Protein AF-U3TWH2-F1 (afdb_monomer_lite)

Foldseek 3Di:
DPVVVVPDLDDDDDDDPDPDPVCVVVVVVDLAAEDEAELDPVSVVCVVPDDDDPRYAYEYEQQDPVDPSSVVSVVVCVVPPPRYDPAHHHNVCRPVVVSVVVVVVSCCVPPSVPPD

pLDDT: mean 79.54, std 11.53, range [31.83, 92.69]

Structure (mmCIF, N/CA/C/O backbone):
data_AF-U3TWH2-F1
#
_entry.id   AF-U3TWH2-F1
#
loop_
_atom_site.group_PDB
_atom_site.id
_atom_site.type_symbol
_atom_site.label_atom_id
_atom_site.label_alt_id
_atom_site.label_comp_id
_atom_site.label_asym_id
_atom_site.label_entity_id
_atom_site.label_seq_id
_atom_site.pdbx_PDB_ins_code
_atom_site.Cartn_x
_atom_site.Cartn_y
_atom_site.Cartn_z
_atom_site.occupancy
_atom_site.B_iso_or_equiv
_atom_site.auth_seq_id
_atom_site.auth_comp_id
_atom_site.auth_asym_id
_atom_site.auth_atom_id
_atom_site.pdbx_PDB_model_num
ATOM 1 N N . MET A 1 1 ? 15.441 -0.359 -19.922 1.00 64.31 1 MET A N 1
ATOM 2 C CA . MET A 1 1 ? 14.786 -1.323 -20.840 1.00 64.31 1 MET A CA 1
ATOM 3 C C . MET A 1 1 ? 14.256 -0.593 -22.080 1.00 64.31 1 MET A C 1
ATOM 5 O O . MET A 1 1 ? 13.096 -0.203 -22.088 1.00 64.31 1 MET A O 1
ATOM 9 N N . PRO A 1 2 ? 15.087 -0.353 -23.110 1.00 67.88 2 PRO A N 1
ATOM 10 C CA . PRO A 1 2 ? 14.725 0.526 -24.232 1.00 67.88 2 PRO A CA 1
ATOM 11 C C . PRO A 1 2 ? 13.632 -0.053 -25.143 1.00 67.88 2 PRO A C 1
ATOM 13 O O . PRO A 1 2 ? 12.675 0.639 -25.465 1.00 67.88 2 PRO A O 1
ATOM 16 N N . ALA A 1 3 ? 13.728 -1.340 -25.491 1.00 75.62 3 ALA A N 1
ATOM 17 C CA . ALA A 1 3 ? 12.806 -1.984 -26.431 1.00 75.62 3 ALA A CA 1
ATOM 18 C C . ALA A 1 3 ? 11.352 -2.038 -25.924 1.00 75.62 3 ALA A C 1
ATOM 20 O O . ALA A 1 3 ? 10.420 -1.815 -26.689 1.00 75.62 3 ALA A O 1
ATOM 21 N N . LEU A 1 4 ? 11.146 -2.283 -24.624 1.00 76.44 4 LEU A N 1
ATOM 22 C CA . LEU A 1 4 ? 9.801 -2.282 -24.039 1.00 76.44 4 LEU A CA 1
ATOM 23 C C . LEU A 1 4 ? 9.231 -0.863 -23.918 1.00 76.44 4 LEU A C 1
ATOM 25 O O . LEU A 1 4 ? 8.057 -0.667 -24.217 1.00 76.44 4 LEU A O 1
ATOM 29 N N . LYS A 1 5 ? 10.067 0.125 -23.562 1.00 73.94 5 LYS A N 1
ATOM 30 C CA . LYS A 1 5 ? 9.666 1.542 -23.486 1.00 73.94 5 LYS A CA 1
ATOM 31 C C . LYS A 1 5 ? 9.251 2.117 -24.851 1.00 73.94 5 LYS A C 1
ATOM 33 O O . LYS A 1 5 ? 8.447 3.035 -24.895 1.00 73.94 5 LYS A O 1
ATOM 38 N N . GLN A 1 6 ? 9.756 1.568 -25.960 1.00 78.50 6 GLN A N 1
ATOM 39 C CA . GLN A 1 6 ? 9.335 1.954 -27.316 1.00 78.50 6 GLN A CA 1
ATOM 40 C C . GLN A 1 6 ? 7.987 1.351 -27.743 1.00 78.50 6 GLN A C 1
ATOM 42 O O . GLN A 1 6 ? 7.358 1.855 -28.670 1.00 78.50 6 GLN A O 1
ATOM 47 N N . ARG A 1 7 ? 7.556 0.252 -27.112 1.00 81.44 7 ARG A N 1
ATOM 48 C CA . ARG A 1 7 ? 6.391 -0.543 -27.540 1.00 81.44 7 ARG A CA 1
ATOM 49 C C . ARG A 1 7 ? 5.171 -0.334 -26.646 1.00 81.44 7 ARG A C 1
ATOM 51 O O . ARG A 1 7 ? 4.046 -0.423 -27.127 1.00 81.44 7 ARG A O 1
ATOM 58 N N . TYR A 1 8 ? 5.395 -0.071 -25.364 1.00 79.25 8 TYR A N 1
ATOM 59 C CA . TYR A 1 8 ? 4.354 0.073 -24.357 1.00 79.25 8 TYR A CA 1
ATOM 60 C C . TYR A 1 8 ? 4.524 1.406 -23.643 1.00 79.25 8 TYR A C 1
ATOM 62 O O . TYR A 1 8 ? 5.603 1.703 -23.135 1.00 79.25 8 TYR A O 1
ATOM 70 N N . GLN A 1 9 ? 3.446 2.188 -23.565 1.00 78.44 9 GLN A N 1
ATOM 71 C CA . GLN A 1 9 ? 3.442 3.408 -22.753 1.00 78.44 9 GLN A CA 1
ATOM 72 C C . GLN A 1 9 ? 3.509 3.080 -21.252 1.00 78.44 9 GLN A C 1
ATOM 74 O O . GLN A 1 9 ? 4.024 3.869 -20.467 1.00 78.44 9 GLN A O 1
ATOM 79 N N . TRP A 1 10 ? 2.977 1.919 -20.859 1.00 80.44 10 TRP A N 1
ATOM 80 C CA . TRP A 1 10 ? 2.790 1.510 -19.474 1.00 80.44 10 TRP A CA 1
ATOM 81 C C . TRP A 1 10 ? 3.246 0.071 -19.283 1.00 80.44 10 TRP A C 1
ATOM 83 O O . TRP A 1 10 ? 2.826 -0.820 -20.020 1.00 80.44 10 TRP A O 1
ATOM 93 N N . ILE A 1 11 ? 4.099 -0.158 -18.286 1.00 81.94 11 ILE A N 1
ATOM 94 C CA . ILE A 1 11 ? 4.552 -1.497 -17.914 1.00 81.94 11 ILE A CA 1
ATOM 95 C C . ILE A 1 11 ? 4.429 -1.619 -16.404 1.00 81.94 11 ILE A C 1
ATOM 97 O O . ILE A 1 11 ? 5.082 -0.892 -15.658 1.00 81.94 11 ILE A O 1
ATOM 101 N N . ILE A 1 12 ? 3.583 -2.543 -15.963 1.00 82.75 12 ILE A N 1
ATOM 102 C CA . ILE A 1 12 ? 3.351 -2.811 -14.548 1.00 82.75 12 ILE A CA 1
ATOM 103 C C . ILE A 1 12 ? 4.011 -4.143 -14.219 1.00 82.75 12 ILE A C 1
ATOM 105 O O . ILE A 1 12 ? 3.729 -5.160 -14.849 1.00 82.75 12 ILE A O 1
ATOM 109 N N . PHE A 1 13 ? 4.891 -4.134 -13.222 1.00 81.81 13 PHE A N 1
ATOM 110 C CA . PHE A 1 13 ? 5.535 -5.338 -12.715 1.00 81.81 13 PHE A CA 1
ATOM 111 C C . PHE A 1 13 ? 4.996 -5.654 -11.327 1.00 81.81 13 PHE A C 1
ATOM 113 O O . PHE A 1 13 ? 5.134 -4.849 -10.407 1.00 81.81 13 PHE A O 1
ATOM 120 N N . HIS A 1 14 ? 4.415 -6.841 -11.168 1.00 80.44 14 HIS A N 1
ATOM 121 C CA . HIS A 1 14 ? 4.048 -7.346 -9.854 1.00 80.44 14 HIS A CA 1
ATOM 122 C C . HIS A 1 14 ? 5.264 -8.030 -9.226 1.00 80.44 14 HIS A C 1
ATOM 124 O O . HIS A 1 14 ? 5.736 -9.061 -9.706 1.00 80.44 14 HIS A O 1
ATOM 130 N N . LEU A 1 15 ? 5.801 -7.427 -8.169 1.00 79.62 15 LEU A N 1
ATOM 131 C CA . LEU A 1 15 ? 7.005 -7.898 -7.493 1.00 79.62 15 LEU A CA 1
ATOM 132 C C . LEU A 1 15 ? 6.610 -8.673 -6.223 1.00 79.62 15 LEU 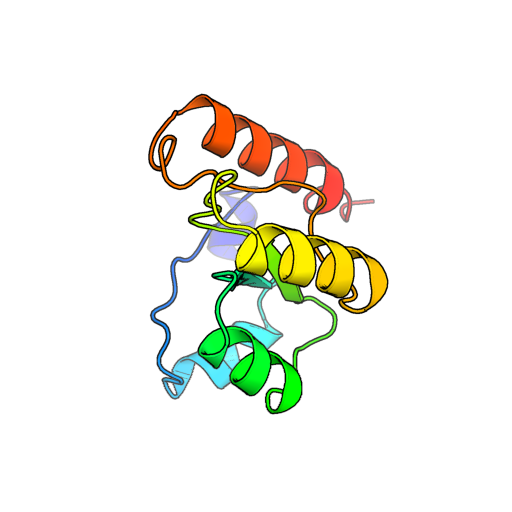A C 1
ATOM 134 O O . LEU A 1 15 ? 5.680 -8.253 -5.534 1.00 79.62 15 LEU A O 1
ATOM 138 N N . PRO A 1 16 ? 7.311 -9.768 -5.867 1.00 75.75 16 PRO A N 1
ATOM 139 C CA . PRO A 1 16 ? 7.096 -10.438 -4.579 1.00 75.75 16 PRO A CA 1
ATOM 140 C C . PRO A 1 16 ? 7.429 -9.484 -3.424 1.00 75.75 16 PRO A C 1
ATOM 142 O O . PRO A 1 16 ? 8.086 -8.477 -3.652 1.00 75.75 16 PRO A O 1
ATOM 145 N N . VAL A 1 17 ? 7.035 -9.768 -2.180 1.00 66.50 17 VAL A N 1
ATOM 146 C CA . VAL A 1 17 ? 7.402 -8.920 -1.021 1.00 66.50 17 VAL A CA 1
ATOM 147 C C . VAL A 1 17 ? 8.903 -8.997 -0.714 1.00 66.50 17 VAL A C 1
ATOM 149 O O . VAL A 1 17 ? 9.524 -7.976 -0.415 1.00 66.50 17 VAL A O 1
ATOM 152 N N . ASP A 1 18 ? 9.520 -10.162 -0.900 1.00 71.00 18 ASP A N 1
ATOM 153 C CA . ASP A 1 18 ? 10.891 -10.425 -0.457 1.00 71.00 18 ASP A CA 1
ATOM 154 C C . ASP A 1 18 ? 11.945 -9.623 -1.213 1.00 71.00 18 ASP A C 1
ATOM 156 O O . ASP A 1 18 ? 11.836 -9.372 -2.416 1.00 71.00 18 ASP A O 1
ATOM 160 N N . LEU A 1 19 ? 12.990 -9.213 -0.497 1.00 65.38 19 LEU A N 1
ATOM 161 C CA . LEU A 1 19 ? 14.058 -8.354 -1.002 1.00 65.38 19 LEU A CA 1
ATOM 162 C C . LEU A 1 19 ? 15.086 -9.186 -1.782 1.00 65.38 19 LEU A C 1
ATOM 164 O O . LEU A 1 19 ? 16.203 -9.433 -1.341 1.00 65.38 19 LEU A O 1
ATOM 168 N N . LEU A 1 20 ? 14.663 -9.667 -2.951 1.00 76.12 20 LEU A N 1
ATOM 169 C CA . LEU A 1 20 ? 15.510 -10.441 -3.851 1.00 76.12 20 LEU A CA 1
ATOM 170 C C . LEU A 1 20 ? 16.644 -9.568 -4.424 1.00 76.12 20 LEU A C 1
ATOM 172 O O . LEU A 1 20 ? 16.416 -8.383 -4.683 1.00 76.12 20 LEU A O 1
ATOM 176 N N . PRO A 1 21 ? 17.841 -10.126 -4.693 1.00 75.50 21 PRO A N 1
ATOM 177 C CA . PRO A 1 21 ? 19.010 -9.351 -5.127 1.00 75.50 21 PRO A CA 1
ATOM 178 C C . PRO A 1 21 ? 18.753 -8.464 -6.353 1.00 75.50 21 PRO A C 1
ATOM 180 O O . PRO A 1 21 ? 19.174 -7.312 -6.401 1.00 75.50 21 PRO A O 1
ATOM 183 N N . TRP A 1 22 ? 17.978 -8.961 -7.318 1.00 77.31 22 TRP A N 1
ATOM 184 C CA . TRP A 1 22 ? 17.647 -8.225 -8.540 1.00 77.31 22 TRP A CA 1
ATOM 185 C C . TRP A 1 22 ? 16.755 -6.996 -8.297 1.00 77.31 22 TRP A C 1
ATOM 187 O O . TRP A 1 22 ? 16.761 -6.069 -9.107 1.00 77.31 22 TRP A O 1
ATOM 197 N N . LYS A 1 23 ? 16.023 -6.927 -7.175 1.00 74.50 23 LYS A N 1
ATOM 198 C CA . LYS A 1 23 ? 15.218 -5.746 -6.830 1.00 74.50 23 LYS A CA 1
ATOM 199 C C . LYS A 1 23 ? 16.073 -4.522 -6.545 1.00 74.50 23 LYS A C 1
ATOM 201 O O . LYS A 1 23 ? 15.629 -3.414 -6.825 1.00 74.50 23 LYS A O 1
ATOM 206 N N . GLN A 1 24 ? 17.282 -4.704 -6.016 1.00 74.12 24 GLN A N 1
ATOM 207 C CA . GLN A 1 24 ? 18.178 -3.586 -5.710 1.00 74.12 24 GLN A CA 1
ATOM 208 C C . GLN A 1 24 ? 18.593 -2.836 -6.978 1.00 74.12 24 GLN A C 1
ATOM 210 O O . GLN A 1 24 ? 18.754 -1.623 -6.951 1.00 74.12 24 GLN A O 1
ATOM 215 N N . THR A 1 25 ? 18.703 -3.545 -8.103 1.00 77.38 25 THR A N 1
ATOM 216 C CA . THR A 1 25 ? 18.987 -2.951 -9.416 1.00 77.38 25 THR A CA 1
ATOM 217 C C . THR A 1 25 ? 17.716 -2.473 -10.120 1.00 77.38 25 THR A C 1
ATOM 219 O O . THR A 1 25 ? 17.750 -1.503 -10.871 1.00 77.38 25 THR A O 1
ATOM 222 N N . PHE A 1 26 ? 16.583 -3.135 -9.874 1.00 78.06 26 PHE A N 1
ATOM 223 C CA . PHE A 1 26 ? 15.320 -2.841 -10.548 1.00 78.06 26 PHE A CA 1
ATOM 224 C C . PHE A 1 26 ? 14.574 -1.634 -9.961 1.00 78.06 26 PHE A C 1
ATOM 226 O O . PHE A 1 26 ? 14.070 -0.807 -10.715 1.00 78.06 26 PHE A O 1
ATOM 233 N N . ILE A 1 27 ? 14.527 -1.499 -8.630 1.00 79.12 27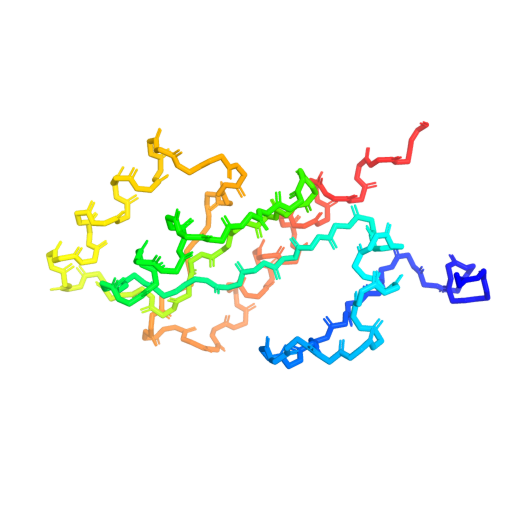 ILE A N 1
ATOM 234 C CA . ILE A 1 27 ? 13.806 -0.413 -7.945 1.00 79.12 27 ILE A CA 1
ATOM 235 C C . ILE A 1 27 ? 14.315 0.974 -8.373 1.00 79.12 27 ILE A C 1
ATOM 237 O O . ILE A 1 27 ? 13.473 1.811 -8.692 1.00 79.12 27 ILE A O 1
ATOM 241 N N . PRO A 1 28 ? 15.636 1.240 -8.455 1.00 79.69 28 PRO A N 1
ATOM 242 C CA . PRO A 1 28 ? 16.139 2.532 -8.923 1.00 79.69 28 PRO A CA 1
ATOM 243 C C . PRO A 1 28 ? 15.830 2.818 -10.397 1.00 79.69 28 PRO A C 1
ATOM 245 O O . PRO A 1 28 ? 15.754 3.976 -10.787 1.00 79.69 28 PRO A O 1
ATOM 248 N N . ALA A 1 29 ? 15.660 1.778 -11.219 1.00 78.94 29 ALA A N 1
ATOM 249 C CA . ALA A 1 29 ? 15.364 1.916 -12.644 1.00 78.94 29 ALA A CA 1
ATOM 250 C C . ALA A 1 29 ? 13.866 2.114 -12.942 1.00 78.94 29 ALA A C 1
ATOM 252 O O . ALA A 1 29 ? 13.510 2.408 -14.087 1.00 78.94 29 ALA A O 1
ATOM 253 N N . ALA A 1 30 ? 12.993 1.914 -11.949 1.00 81.19 30 ALA A N 1
ATOM 254 C CA . ALA A 1 30 ? 11.555 2.091 -12.083 1.00 81.19 30 ALA A CA 1
ATOM 255 C C . ALA A 1 30 ? 11.171 3.570 -11.951 1.00 81.19 30 ALA A C 1
ATOM 257 O O . ALA A 1 30 ? 11.599 4.247 -11.021 1.00 81.19 30 ALA A O 1
ATOM 258 N N . ASP A 1 31 ? 10.311 4.050 -12.850 1.00 84.31 31 ASP A N 1
ATOM 259 C CA . ASP A 1 31 ? 9.870 5.448 -12.856 1.00 84.31 31 ASP A CA 1
ATOM 260 C C . ASP A 1 31 ? 8.991 5.772 -11.622 1.00 84.31 31 ASP A C 1
ATOM 262 O O . ASP A 1 31 ? 9.042 6.876 -11.075 1.00 84.31 31 ASP A O 1
ATOM 266 N N . ARG A 1 32 ? 8.214 4.793 -11.135 1.00 85.88 32 ARG A N 1
ATOM 267 C CA . ARG A 1 32 ? 7.447 4.839 -9.876 1.00 85.88 32 ARG A CA 1
ATOM 268 C C . ARG A 1 32 ? 7.395 3.458 -9.229 1.00 85.88 32 ARG A C 1
ATOM 270 O O . ARG A 1 32 ? 7.434 2.444 -9.923 1.00 85.88 32 ARG A O 1
ATOM 277 N N . LEU A 1 33 ? 7.257 3.426 -7.904 1.00 87.50 33 LEU A N 1
ATOM 278 C CA . LEU A 1 33 ? 7.025 2.203 -7.136 1.00 87.50 33 LEU A CA 1
ATOM 279 C C . LEU A 1 33 ? 5.677 2.312 -6.424 1.00 87.50 33 LEU A C 1
ATOM 281 O O . LEU A 1 33 ? 5.482 3.240 -5.652 1.00 87.50 33 LEU A O 1
ATOM 285 N N . LEU A 1 34 ? 4.760 1.376 -6.658 1.00 88.06 34 LEU A N 1
ATOM 286 C CA . LEU A 1 34 ? 3.489 1.316 -5.937 1.00 88.06 34 LEU A CA 1
ATOM 287 C C . LEU A 1 34 ? 3.572 0.248 -4.846 1.00 88.06 34 LEU A C 1
ATOM 289 O O . LEU A 1 34 ? 3.815 -0.920 -5.147 1.00 88.06 34 LEU A O 1
ATOM 293 N N . GLN A 1 35 ? 3.359 0.640 -3.593 1.00 88.44 35 GLN A N 1
ATOM 294 C CA . GLN A 1 35 ? 3.347 -0.271 -2.456 1.00 88.44 35 GLN A CA 1
ATOM 295 C C . GLN A 1 35 ? 1.946 -0.361 -1.851 1.00 88.44 35 GLN A C 1
ATOM 297 O O . GLN A 1 35 ? 1.370 0.638 -1.420 1.00 88.44 35 GLN A O 1
ATOM 302 N N . LEU A 1 36 ? 1.422 -1.584 -1.794 1.00 87.50 36 LEU A N 1
ATOM 303 C CA . LEU A 1 36 ? 0.143 -1.886 -1.160 1.00 87.50 36 LEU A CA 1
ATOM 304 C C . LEU A 1 36 ? 0.324 -1.984 0.357 1.00 87.50 36 LEU A C 1
ATOM 306 O O . LEU A 1 36 ? 1.205 -2.700 0.838 1.00 87.50 36 LEU A O 1
ATOM 310 N N . LEU A 1 37 ? -0.517 -1.277 1.104 1.00 89.25 37 LEU A N 1
ATOM 311 C CA . LEU A 1 37 ? -0.517 -1.254 2.561 1.00 89.25 37 LEU A CA 1
ATOM 312 C C . LEU A 1 37 ? -1.820 -1.829 3.102 1.00 89.25 37 LEU A C 1
ATOM 314 O O . LEU A 1 37 ? -2.894 -1.503 2.613 1.00 89.25 37 LEU A O 1
ATOM 318 N N . THR A 1 38 ? -1.731 -2.625 4.160 1.00 89.62 38 THR A N 1
ATOM 319 C CA . THR A 1 38 ? -2.882 -3.034 4.968 1.00 89.62 38 THR A CA 1
ATOM 320 C C . THR A 1 38 ? -2.911 -2.203 6.244 1.00 89.62 38 THR A C 1
ATOM 322 O O . THR A 1 38 ? -1.869 -1.957 6.852 1.00 89.62 38 THR A O 1
ATOM 325 N N . LEU A 1 39 ? -4.093 -1.748 6.663 1.00 88.19 39 LEU A N 1
ATOM 326 C CA . LEU A 1 39 ? -4.252 -0.951 7.885 1.00 88.19 39 LEU A CA 1
ATOM 327 C C . LEU A 1 39 ? -4.213 -1.857 9.120 1.00 88.19 39 LEU A C 1
ATOM 329 O O . LEU A 1 39 ? -5.229 -2.172 9.731 1.00 88.19 39 LEU A O 1
ATOM 333 N N . ASP A 1 40 ? -3.018 -2.313 9.468 1.00 87.62 40 ASP A N 1
ATOM 334 C CA . ASP A 1 40 ? -2.766 -3.121 10.653 1.00 87.62 40 ASP A CA 1
ATOM 335 C C . ASP A 1 40 ? -1.503 -2.658 11.396 1.00 87.62 40 ASP A C 1
ATOM 337 O O . ASP A 1 40 ? -0.656 -1.923 10.873 1.00 87.62 40 ASP A O 1
ATOM 341 N N . ALA A 1 41 ? -1.370 -3.101 12.648 1.00 86.06 41 ALA A N 1
ATOM 342 C CA . ALA A 1 41 ? -0.248 -2.728 13.504 1.00 86.06 41 ALA A CA 1
ATOM 343 C C . ALA A 1 41 ? 1.111 -3.214 12.962 1.00 86.06 41 ALA A C 1
ATOM 345 O O . ALA A 1 41 ? 2.125 -2.536 13.137 1.00 86.06 41 ALA A O 1
ATOM 346 N N . ASN A 1 42 ? 1.158 -4.354 12.265 1.00 86.94 42 ASN A N 1
ATOM 347 C CA . ASN A 1 42 ? 2.403 -4.875 11.699 1.00 86.94 42 ASN A CA 1
ATOM 348 C C . ASN A 1 42 ? 2.887 -3.995 10.543 1.00 86.94 42 ASN A C 1
ATOM 350 O O . ASN A 1 42 ? 4.083 -3.728 10.415 1.00 86.94 42 ASN A O 1
ATOM 354 N N . CYS A 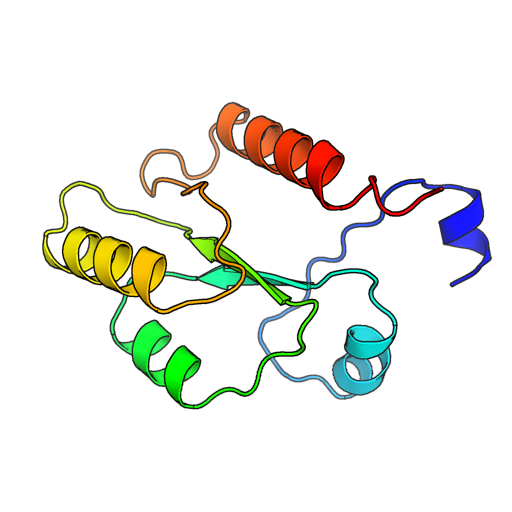1 43 ? 1.965 -3.519 9.711 1.00 87.81 43 CYS A N 1
ATOM 355 C CA . CYS A 1 43 ? 2.252 -2.582 8.643 1.00 87.81 43 CYS A CA 1
ATOM 356 C C . CYS A 1 43 ? 2.727 -1.243 9.204 1.00 87.81 43 CYS A C 1
ATOM 358 O O . CYS A 1 43 ? 3.727 -0.725 8.716 1.00 87.81 43 CYS A O 1
ATOM 360 N N . GLN A 1 44 ? 2.113 -0.745 10.283 1.00 88.56 44 GLN A N 1
ATOM 361 C CA . GLN A 1 44 ? 2.585 0.456 10.982 1.00 88.56 44 GLN A CA 1
ATOM 362 C C . GLN A 1 44 ? 4.037 0.312 11.462 1.00 88.56 44 GLN A C 1
ATOM 364 O O . GLN A 1 44 ? 4.866 1.195 11.236 1.00 88.56 44 GLN A O 1
ATOM 369 N N . LEU A 1 45 ? 4.375 -0.823 12.081 1.00 87.94 45 LEU A N 1
ATOM 370 C CA . LEU A 1 45 ? 5.743 -1.101 12.525 1.00 87.94 45 LEU A CA 1
ATOM 371 C C . LEU A 1 45 ? 6.727 -1.175 11.350 1.00 87.94 45 LEU A C 1
ATOM 373 O O . LEU A 1 45 ? 7.843 -0.664 11.455 1.00 87.94 45 LEU A O 1
ATOM 377 N N . ARG A 1 46 ? 6.326 -1.784 10.226 1.00 87.31 46 ARG A N 1
ATOM 378 C CA . ARG A 1 46 ? 7.151 -1.838 9.009 1.00 87.31 46 ARG A CA 1
ATOM 379 C C . ARG A 1 46 ? 7.339 -0.457 8.386 1.00 87.31 46 ARG A C 1
ATOM 381 O O . ARG A 1 46 ? 8.465 -0.128 8.036 1.00 87.31 46 ARG A O 1
ATOM 388 N N . LEU A 1 47 ? 6.284 0.351 8.292 1.00 88.00 47 LEU A N 1
ATOM 389 C CA . LEU A 1 47 ? 6.335 1.716 7.757 1.00 88.00 47 LEU A CA 1
ATOM 390 C C . LEU A 1 47 ? 7.296 2.601 8.551 1.00 88.00 47 LEU A C 1
ATOM 392 O O . LEU A 1 47 ? 8.050 3.361 7.958 1.00 88.00 47 LEU A O 1
ATOM 396 N N . HIS A 1 48 ? 7.317 2.465 9.878 1.00 85.62 48 HIS A N 1
ATOM 397 C CA . HIS A 1 48 ? 8.217 3.244 10.726 1.00 85.62 48 HIS A CA 1
ATOM 398 C C . HIS A 1 48 ? 9.687 2.793 10.631 1.00 85.62 48 HIS A C 1
ATOM 400 O O . HIS A 1 48 ? 10.598 3.572 10.901 1.00 85.62 48 HIS A O 1
ATOM 406 N N . ARG A 1 49 ? 9.946 1.520 10.307 1.00 83.31 49 ARG A N 1
ATOM 407 C CA . ARG A 1 49 ? 11.312 0.966 10.239 1.00 83.31 49 ARG A CA 1
ATOM 408 C C . ARG A 1 49 ? 11.920 1.011 8.842 1.00 83.31 49 ARG A C 1
ATOM 410 O O . ARG A 1 49 ? 13.139 0.948 8.715 1.00 83.31 49 ARG A O 1
ATOM 417 N N . ALA A 1 50 ? 11.094 1.046 7.805 1.00 81.19 50 ALA A N 1
ATOM 418 C CA . ALA A 1 50 ? 11.549 0.983 6.429 1.00 81.19 50 ALA A CA 1
ATOM 419 C C . ALA A 1 50 ? 11.916 2.370 5.891 1.00 81.19 50 ALA A C 1
ATOM 421 O O . ALA A 1 50 ? 11.249 3.368 6.154 1.00 81.19 50 ALA A O 1
ATOM 422 N N . HIS A 1 51 ? 12.966 2.408 5.073 1.00 79.50 51 HIS A N 1
ATOM 423 C CA . HIS A 1 51 ? 13.300 3.573 4.266 1.00 79.50 51 HIS A CA 1
ATOM 424 C C . HIS A 1 51 ? 12.713 3.392 2.869 1.00 79.50 51 HIS A C 1
ATOM 426 O O . HIS A 1 51 ? 13.006 2.408 2.188 1.00 79.50 51 HIS A O 1
ATOM 432 N N . PHE A 1 52 ? 11.888 4.345 2.447 1.00 83.12 52 PHE A N 1
ATOM 433 C CA . PHE A 1 52 ? 11.249 4.329 1.136 1.00 83.12 52 PHE A CA 1
ATOM 434 C C . PHE A 1 52 ? 11.938 5.306 0.190 1.00 83.12 52 PHE A C 1
ATOM 436 O O . PHE A 1 52 ? 12.353 6.394 0.589 1.00 83.12 52 PHE A O 1
ATOM 443 N N . SER A 1 53 ? 12.039 4.919 -1.082 1.00 81.31 53 SER A N 1
ATOM 444 C CA . SER A 1 53 ? 12.507 5.828 -2.129 1.00 81.31 53 SER A CA 1
ATOM 445 C C . SER A 1 53 ? 11.476 6.950 -2.345 1.00 81.31 53 SER A C 1
ATOM 447 O O . SER A 1 53 ? 10.277 6.670 -2.253 1.00 81.31 53 SER A O 1
ATOM 449 N N . PRO A 1 54 ? 11.882 8.186 -2.693 1.00 81.00 54 PRO A N 1
ATOM 450 C CA . PRO A 1 54 ? 10.959 9.294 -2.964 1.00 81.00 54 PRO A CA 1
ATOM 451 C C . PRO A 1 54 ? 9.904 9.007 -4.044 1.00 81.00 54 PRO A C 1
ATOM 453 O O . PRO A 1 54 ? 8.830 9.600 -4.022 1.00 81.00 54 PRO A O 1
ATOM 456 N N . GLN A 1 55 ? 10.185 8.082 -4.966 1.00 85.56 55 GLN A N 1
ATOM 457 C CA . GLN A 1 55 ? 9.266 7.658 -6.033 1.00 85.56 55 GLN A CA 1
ATOM 458 C C . GLN A 1 55 ? 8.254 6.581 -5.602 1.00 85.56 55 GLN A C 1
ATOM 460 O O . GLN A 1 55 ? 7.543 6.030 -6.447 1.00 85.56 55 GLN A O 1
ATOM 465 N N . THR A 1 56 ? 8.222 6.247 -4.307 1.00 88.69 56 THR A N 1
ATOM 466 C CA . THR A 1 56 ? 7.275 5.287 -3.733 1.00 88.69 56 THR A CA 1
ATOM 467 C C . THR A 1 56 ? 5.940 5.971 -3.478 1.00 88.69 56 THR A C 1
ATOM 469 O O . THR A 1 56 ? 5.880 7.003 -2.807 1.00 88.69 56 THR A O 1
ATOM 472 N N . LEU A 1 57 ? 4.886 5.374 -4.015 1.00 90.44 57 LEU A N 1
ATOM 473 C CA . LEU A 1 57 ? 3.490 5.708 -3.802 1.00 90.44 57 LEU A CA 1
ATOM 474 C C . LEU A 1 57 ? 2.865 4.620 -2.934 1.00 90.44 57 LEU A C 1
ATOM 476 O O . LEU A 1 57 ? 3.146 3.433 -3.121 1.00 90.44 57 LEU A O 1
ATOM 480 N N . PHE A 1 58 ? 1.998 5.017 -2.014 1.00 91.25 58 PHE A N 1
ATOM 481 C CA . PHE A 1 58 ? 1.321 4.091 -1.117 1.00 91.25 58 PHE A CA 1
ATOM 482 C C . PHE A 1 58 ? -0.154 3.997 -1.468 1.00 91.25 58 PHE A C 1
ATOM 484 O O . PHE A 1 58 ? -0.806 5.018 -1.664 1.00 91.25 58 PHE A O 1
ATOM 491 N N . LEU A 1 59 ? -0.683 2.779 -1.513 1.00 90.50 59 LEU A N 1
ATOM 492 C CA . LEU A 1 59 ? -2.103 2.525 -1.729 1.00 90.50 59 LEU A CA 1
ATOM 493 C C . LEU A 1 59 ? -2.624 1.628 -0.617 1.00 90.50 59 LEU A C 1
ATOM 495 O O . LEU A 1 59 ? -2.039 0.579 -0.343 1.00 90.50 59 LEU A O 1
ATOM 499 N N . ILE A 1 60 ? -3.716 2.033 0.022 1.00 91.00 60 ILE A N 1
ATOM 500 C CA . ILE A 1 60 ? -4.349 1.216 1.053 1.00 91.00 60 ILE A CA 1
ATOM 501 C C . ILE A 1 60 ? -5.179 0.130 0.378 1.00 91.00 60 ILE A C 1
ATOM 503 O O . ILE A 1 60 ? -5.975 0.401 -0.517 1.00 91.00 60 ILE A O 1
ATOM 507 N N . ASN A 1 61 ? -4.982 -1.097 0.840 1.00 88.50 61 ASN A N 1
ATOM 508 C CA . ASN A 1 61 ? -5.663 -2.289 0.382 1.00 88.50 61 ASN A CA 1
ATOM 509 C C . ASN A 1 61 ? -6.334 -3.015 1.554 1.00 88.50 61 ASN A C 1
ATOM 511 O O . ASN A 1 61 ? -5.854 -2.970 2.690 1.00 88.50 61 ASN A O 1
ATOM 515 N N . GLN A 1 62 ? -7.415 -3.732 1.247 1.00 86.81 62 GLN A N 1
ATOM 516 C CA . GLN A 1 62 ? -8.216 -4.510 2.190 1.00 86.81 62 GLN A CA 1
ATOM 517 C C . GLN A 1 62 ? -8.762 -3.671 3.352 1.00 86.81 62 GLN A C 1
ATOM 519 O O . GLN A 1 62 ? -8.796 -4.127 4.501 1.00 86.81 62 GLN A O 1
ATOM 524 N N . PHE A 1 63 ? -9.188 -2.441 3.068 1.00 89.06 63 PHE A N 1
ATOM 525 C CA . PHE A 1 63 ? -9.767 -1.578 4.085 1.00 89.06 63 PHE A CA 1
ATOM 526 C C . PHE A 1 63 ? -11.142 -2.085 4.516 1.00 89.06 63 PHE A C 1
ATOM 528 O O . PHE A 1 63 ? -12.039 -2.302 3.704 1.00 89.06 63 PHE A O 1
ATOM 535 N N . ASN A 1 64 ? -11.311 -2.265 5.818 1.00 89.25 64 ASN A N 1
ATOM 536 C CA . ASN A 1 64 ? -12.570 -2.616 6.440 1.00 89.25 64 ASN A CA 1
ATOM 537 C C . ASN A 1 64 ? -13.144 -1.379 7.133 1.00 89.25 64 ASN A C 1
ATOM 539 O O . ASN A 1 64 ? -12.713 -1.014 8.230 1.00 89.25 64 ASN A O 1
ATOM 543 N N . ALA A 1 65 ? -14.162 -0.785 6.512 1.00 85.69 65 ALA A N 1
ATOM 544 C CA . ALA A 1 65 ? -14.852 0.381 7.048 1.00 85.69 65 ALA A CA 1
ATOM 545 C C . ALA A 1 65 ? -15.534 0.105 8.398 1.00 85.69 65 ALA A C 1
ATOM 547 O O . ALA A 1 65 ? -15.740 1.036 9.161 1.00 85.69 65 ALA A O 1
ATOM 548 N N . ASN A 1 66 ? -15.825 -1.148 8.750 1.00 89.38 66 ASN A N 1
ATOM 549 C CA . ASN A 1 66 ? -16.424 -1.493 10.042 1.00 89.38 66 ASN A CA 1
ATOM 550 C C . ASN A 1 66 ? -15.397 -1.571 11.187 1.00 89.38 66 ASN A C 1
ATOM 552 O O . ASN A 1 66 ? -15.768 -1.781 12.340 1.00 89.38 66 ASN A O 1
ATOM 556 N N . SER A 1 67 ? -14.097 -1.437 10.899 1.00 89.69 67 SER A N 1
ATOM 557 C CA . SER A 1 67 ? -13.046 -1.504 11.913 1.00 89.69 67 SER A CA 1
ATOM 558 C C . SER A 1 67 ? -12.617 -0.111 12.367 1.00 89.69 67 SER A C 1
ATOM 560 O O . SER A 1 67 ? -11.905 0.586 11.644 1.00 89.69 67 SER A O 1
ATOM 562 N N . GLN A 1 68 ? -12.972 0.260 13.602 1.00 90.38 68 GLN A N 1
ATOM 563 C CA . GLN A 1 68 ? -12.561 1.537 14.202 1.00 90.38 68 GLN A CA 1
ATOM 564 C C . GLN A 1 68 ? -11.037 1.727 14.161 1.00 90.38 68 GLN A C 1
ATOM 566 O O . GLN A 1 68 ? -10.552 2.776 13.753 1.00 90.38 68 GLN A O 1
ATOM 571 N N . LEU A 1 69 ? -10.276 0.674 14.481 1.00 89.75 69 LEU A N 1
ATOM 572 C CA . LEU A 1 69 ? -8.814 0.713 14.434 1.00 89.75 69 LEU A CA 1
ATOM 573 C C . LEU A 1 69 ? -8.289 1.069 13.035 1.00 89.75 69 LEU A C 1
ATOM 575 O O . LEU A 1 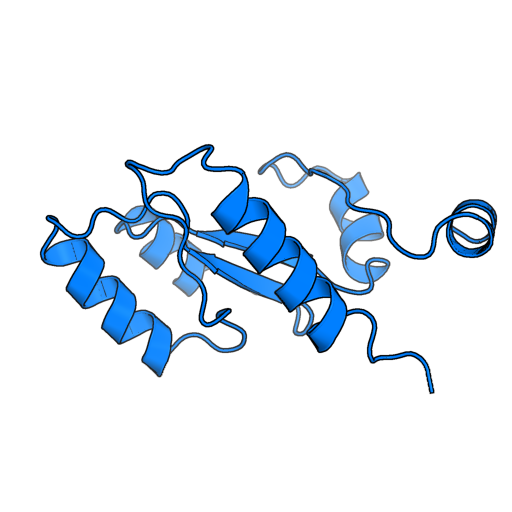69 ? -7.342 1.843 12.910 1.00 89.75 69 LEU A O 1
ATOM 579 N N . GLN A 1 70 ? -8.890 0.515 11.977 1.00 92.69 70 GLN A N 1
ATOM 580 C CA . GLN A 1 70 ? -8.469 0.831 10.613 1.00 92.69 70 GLN A CA 1
ATOM 581 C C . GLN A 1 70 ? -8.851 2.252 10.211 1.00 92.69 70 GLN A C 1
ATOM 583 O O . GLN A 1 70 ? -8.067 2.905 9.528 1.00 92.69 70 GLN A O 1
ATOM 588 N N . GLN A 1 71 ? -10.013 2.749 10.642 1.00 91.75 71 GLN A N 1
ATOM 589 C CA . GLN A 1 71 ? -10.401 4.142 10.413 1.00 91.75 71 GLN A CA 1
ATOM 590 C C . GLN A 1 71 ? -9.417 5.112 11.082 1.00 91.75 71 GLN A C 1
ATOM 592 O O . GLN A 1 71 ? -8.961 6.063 10.444 1.00 91.75 71 GLN A O 1
ATOM 597 N N . ASP A 1 72 ? -9.035 4.838 12.330 1.00 91.62 72 ASP A N 1
ATOM 598 C CA . ASP A 1 72 ? -8.092 5.667 13.083 1.00 91.62 72 ASP A CA 1
ATOM 599 C C . ASP A 1 72 ? -6.701 5.660 12.427 1.00 91.62 72 ASP A C 1
ATOM 601 O O . ASP A 1 72 ? -6.099 6.717 12.212 1.00 91.62 72 ASP A O 1
ATOM 605 N N . LEU A 1 73 ? -6.204 4.477 12.036 1.00 91.56 73 LEU A N 1
ATOM 606 C CA . LEU A 1 73 ? -4.942 4.344 11.301 1.00 91.56 73 LEU A CA 1
ATOM 607 C C . LEU A 1 73 ? -4.996 5.049 9.942 1.00 91.56 73 LEU A C 1
ATOM 609 O O . LEU A 1 73 ? -4.030 5.705 9.558 1.00 91.56 73 LEU A O 1
ATOM 613 N N . HIS A 1 74 ? -6.121 4.967 9.231 1.00 91.62 74 HIS A N 1
ATOM 614 C CA . HIS A 1 74 ? -6.298 5.636 7.947 1.00 91.62 74 HIS A CA 1
ATOM 615 C C . HIS A 1 74 ? -6.177 7.158 8.094 1.00 91.62 74 HIS A C 1
ATOM 617 O O . HIS A 1 74 ? -5.402 7.788 7.374 1.00 91.62 74 HIS A O 1
ATOM 623 N N . GLN A 1 75 ? -6.873 7.745 9.073 1.00 90.56 75 GLN A N 1
ATOM 624 C CA . GLN A 1 75 ? -6.792 9.181 9.360 1.00 90.56 75 GLN A CA 1
ATOM 625 C C . GLN A 1 75 ? -5.388 9.608 9.796 1.00 90.56 75 GLN A C 1
ATOM 627 O O . GLN A 1 75 ? -4.903 10.670 9.395 1.00 90.56 75 GLN A O 1
ATOM 632 N N . LEU A 1 76 ? -4.706 8.777 10.586 1.00 90.88 76 LEU A N 1
ATOM 633 C CA . LEU A 1 76 ? -3.320 9.015 10.968 1.00 90.88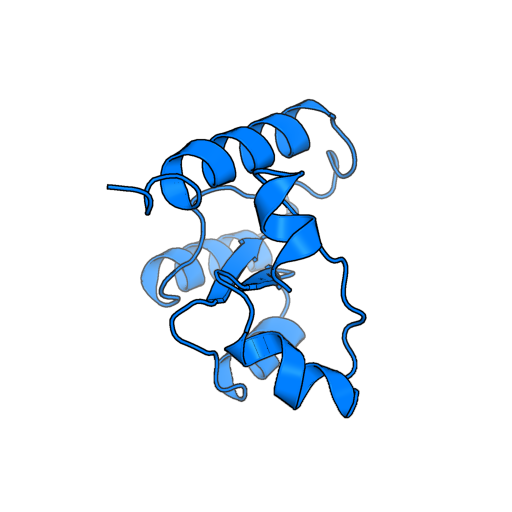 76 LEU A CA 1
ATOM 634 C C . LEU A 1 76 ? -2.398 9.028 9.740 1.00 90.88 76 LEU A C 1
ATOM 636 O O . LEU A 1 76 ? -1.552 9.917 9.614 1.00 90.88 76 LEU A O 1
ATOM 640 N N . TRP A 1 77 ? -2.545 8.067 8.828 1.00 90.69 77 TRP A N 1
ATOM 641 C CA . TRP A 1 77 ? -1.675 7.929 7.657 1.00 90.69 77 TRP A CA 1
ATOM 642 C C . TRP A 1 77 ? -1.933 9.002 6.609 1.00 90.69 77 TRP A C 1
ATOM 644 O O . TRP A 1 77 ? -0.968 9.536 6.076 1.00 90.69 77 TRP A O 1
ATOM 654 N N . LEU A 1 78 ? -3.183 9.421 6.402 1.00 89.38 78 LEU A N 1
ATOM 655 C CA . LEU A 1 78 ? -3.502 10.587 5.567 1.00 89.38 78 LEU A CA 1
ATOM 656 C C . LEU A 1 78 ? -2.771 11.859 6.015 1.00 89.38 78 LEU A C 1
ATOM 658 O O . LEU A 1 78 ? -2.418 12.692 5.186 1.00 89.38 78 LEU A O 1
ATOM 662 N N . ARG A 1 79 ? -2.521 12.012 7.322 1.00 89.44 79 ARG A N 1
ATOM 663 C CA . ARG A 1 79 ? -1.831 13.186 7.881 1.00 89.44 79 ARG A CA 1
ATOM 664 C C . ARG A 1 79 ? -0.312 13.047 7.917 1.00 89.44 79 ARG A C 1
ATOM 666 O O . ARG A 1 79 ? 0.387 14.054 7.859 1.00 89.44 79 ARG A O 1
ATOM 673 N N . SER A 1 80 ? 0.196 11.828 8.085 1.00 87.62 80 SER A N 1
ATOM 674 C CA . SER A 1 80 ? 1.613 11.582 8.388 1.00 87.62 80 SER A CA 1
ATOM 675 C C . SER A 1 80 ? 2.406 10.976 7.231 1.00 87.62 80 SER A C 1
ATOM 677 O O . SER A 1 80 ? 3.604 11.243 7.114 1.00 87.62 80 SER A O 1
ATOM 679 N N . LEU A 1 81 ? 1.769 10.187 6.362 1.00 87.75 81 LEU A N 1
ATOM 680 C CA . LEU A 1 81 ? 2.434 9.465 5.284 1.00 87.75 81 LEU A CA 1
ATOM 681 C C . LEU A 1 81 ? 2.434 10.303 4.002 1.00 87.75 81 LEU A C 1
ATOM 683 O O . LEU A 1 81 ? 1.396 10.578 3.403 1.00 87.75 81 LEU A O 1
ATOM 687 N N . LYS A 1 82 ? 3.627 10.692 3.551 1.00 86.62 82 LYS A N 1
ATOM 688 C CA . LYS A 1 82 ? 3.801 11.351 2.251 1.00 86.62 82 LYS A CA 1
ATOM 689 C C . LYS A 1 82 ? 3.573 10.343 1.124 1.00 86.62 82 LYS A C 1
ATOM 691 O O . LYS A 1 82 ? 3.903 9.171 1.278 1.00 86.62 82 LYS A O 1
ATOM 696 N N . ASN A 1 83 ? 3.065 10.813 -0.015 1.00 88.75 83 ASN A N 1
ATOM 697 C CA . ASN A 1 83 ? 2.790 10.001 -1.209 1.00 88.75 83 ASN A CA 1
ATOM 698 C C . ASN A 1 83 ? 1.729 8.901 -1.019 1.00 88.75 83 ASN A C 1
ATOM 700 O O . ASN A 1 83 ? 1.702 7.927 -1.776 1.00 88.75 83 ASN A O 1
ATOM 704 N N . LEU A 1 84 ? 0.854 9.044 -0.021 1.00 90.19 84 LEU A N 1
ATOM 705 C CA . LEU A 1 84 ? -0.344 8.225 0.083 1.00 90.19 84 LEU A CA 1
ATOM 706 C C . LEU A 1 84 ? -1.344 8.648 -0.998 1.00 90.19 84 LEU A C 1
ATOM 708 O O . LEU A 1 84 ? -1.717 9.817 -1.092 1.00 90.19 84 LEU A O 1
ATOM 712 N N . ILE A 1 85 ? -1.755 7.693 -1.825 1.00 88.75 85 ILE A N 1
ATOM 713 C CA . ILE A 1 85 ? -2.776 7.899 -2.847 1.00 88.75 85 ILE A CA 1
ATOM 714 C C . ILE A 1 85 ? -4.120 8.087 -2.130 1.00 88.75 85 ILE A C 1
ATOM 716 O O . ILE A 1 85 ? -4.450 7.271 -1.269 1.00 88.75 85 ILE A O 1
ATOM 720 N N . PRO A 1 86 ? -4.921 9.114 -2.476 1.00 84.06 86 PRO A N 1
ATOM 721 C CA . PRO A 1 86 ? -6.240 9.354 -1.887 1.00 84.06 86 PRO A CA 1
ATOM 722 C C . PRO A 1 86 ? -7.298 8.392 -2.464 1.00 84.06 86 PRO A C 1
ATOM 724 O O . PRO A 1 86 ? -8.382 8.805 -2.864 1.00 84.06 86 PRO A O 1
ATOM 727 N N . LEU A 1 87 ? -6.949 7.110 -2.557 1.00 84.38 87 LEU A N 1
ATOM 728 C CA . LEU A 1 87 ? -7.788 6.007 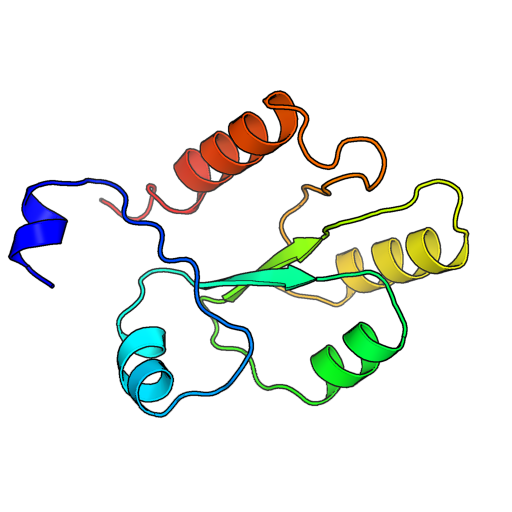-3.002 1.00 84.38 87 LEU A CA 1
ATOM 729 C C . LEU A 1 87 ? -7.561 4.840 -2.043 1.00 84.38 87 LEU A C 1
ATOM 731 O O . LEU A 1 87 ? -6.433 4.574 -1.624 1.00 84.38 87 LEU A O 1
ATOM 735 N N . VAL A 1 88 ? -8.637 4.145 -1.703 1.00 86.25 88 VAL A N 1
ATOM 736 C CA . VAL A 1 88 ? -8.618 3.017 -0.780 1.00 86.25 88 VAL A CA 1
ATOM 737 C C . VAL A 1 88 ? -9.365 1.868 -1.435 1.00 86.25 88 VAL A C 1
ATOM 739 O O . VAL A 1 88 ? -10.464 2.084 -1.924 1.00 86.25 88 VAL A O 1
ATOM 742 N N . ILE A 1 89 ? -8.759 0.681 -1.441 1.00 85.50 89 ILE A N 1
ATOM 743 C CA . ILE A 1 89 ? -9.397 -0.554 -1.911 1.00 85.50 89 ILE A CA 1
ATOM 744 C C . ILE A 1 89 ? -10.082 -1.218 -0.718 1.00 85.50 89 ILE A C 1
ATOM 746 O O . ILE A 1 89 ? -9.418 -1.591 0.265 1.00 85.50 89 ILE A O 1
ATOM 750 N N . HIS A 1 90 ? -11.403 -1.353 -0.783 1.00 85.31 90 HIS A N 1
ATOM 751 C CA . HIS A 1 90 ? -12.189 -1.952 0.290 1.00 85.31 90 HIS A CA 1
ATOM 752 C C . HIS A 1 90 ? -12.064 -3.483 0.304 1.00 85.31 90 HIS A C 1
ATOM 754 O O . HIS A 1 90 ? -11.995 -4.148 -0.726 1.00 85.31 90 HIS A O 1
ATOM 760 N N . ARG A 1 91 ? -12.037 -4.085 1.503 1.00 80.19 91 ARG A N 1
ATOM 761 C CA . ARG A 1 91 ? -11.906 -5.546 1.674 1.00 80.19 91 ARG A CA 1
ATOM 762 C C . ARG A 1 91 ? -13.053 -6.313 1.021 1.00 80.19 91 ARG A C 1
ATOM 764 O O . ARG A 1 91 ? -12.822 -7.379 0.456 1.00 80.19 91 ARG A O 1
ATOM 771 N N . ASP A 1 92 ? -14.260 -5.774 1.117 1.00 71.88 92 ASP A N 1
ATOM 772 C CA . ASP A 1 92 ? -15.466 -6.410 0.586 1.00 71.88 92 ASP A CA 1
ATOM 773 C C . ASP A 1 92 ? -15.591 -6.208 -0.937 1.00 71.88 92 ASP A C 1
ATOM 775 O O . ASP A 1 92 ? -16.325 -6.931 -1.603 1.00 71.88 92 ASP A O 1
ATOM 779 N N . GLU A 1 93 ? -14.793 -5.294 -1.498 1.00 60.34 93 GLU A N 1
ATOM 780 C CA . GLU A 1 93 ? -14.726 -4.964 -2.925 1.00 60.34 93 GLU A CA 1
ATOM 781 C C . GLU A 1 93 ? -13.448 -5.493 -3.589 1.00 60.34 93 GLU A C 1
ATOM 783 O O . GLU A 1 93 ? -13.104 -5.071 -4.687 1.00 60.34 93 GLU A O 1
ATOM 788 N N . ALA A 1 94 ? -12.757 -6.463 -2.973 1.00 53.53 94 ALA A N 1
ATOM 789 C CA . ALA A 1 94 ? -11.404 -6.903 -3.341 1.00 53.53 94 ALA A CA 1
ATOM 790 C C . ALA A 1 94 ? -11.206 -7.443 -4.780 1.00 53.53 94 ALA A C 1
ATOM 792 O O . ALA A 1 94 ? -10.108 -7.886 -5.115 1.00 53.53 94 ALA A O 1
ATOM 793 N N . LEU A 1 95 ? -12.217 -7.393 -5.651 1.00 55.66 95 LEU A N 1
ATOM 794 C CA . LEU A 1 95 ? -12.045 -7.472 -7.100 1.00 55.66 95 LEU A CA 1
ATOM 795 C C . LEU A 1 95 ? -13.181 -6.765 -7.876 1.00 55.66 95 LEU A C 1
ATOM 797 O O . LEU A 1 95 ? -13.581 -7.228 -8.944 1.00 55.66 95 LEU A O 1
ATOM 801 N N . ALA A 1 96 ? -13.744 -5.668 -7.361 1.00 55.47 96 ALA A N 1
ATOM 802 C CA . ALA A 1 96 ? -14.667 -4.852 -8.140 1.00 55.47 96 ALA A CA 1
ATOM 803 C C . ALA A 1 96 ? -13.851 -4.146 -9.232 1.00 55.47 96 ALA A C 1
ATOM 805 O O . ALA A 1 96 ? -12.992 -3.310 -8.959 1.00 55.47 96 ALA A O 1
ATOM 806 N N . SER A 1 97 ? -14.087 -4.501 -10.494 1.00 57.72 97 SER A N 1
ATOM 807 C CA . SER A 1 97 ? -13.408 -3.929 -11.668 1.00 57.72 97 SER A CA 1
ATOM 808 C C . SER A 1 97 ? -13.374 -2.392 -11.686 1.00 57.72 97 SER A C 1
ATOM 810 O O . SER A 1 97 ? -12.509 -1.799 -12.330 1.00 57.72 97 SER A O 1
ATOM 812 N N . GLU A 1 98 ? -14.291 -1.743 -10.970 1.00 63.53 98 GLU A N 1
ATOM 813 C CA . GLU A 1 98 ? -14.371 -0.291 -10.818 1.00 63.53 98 GLU A CA 1
ATOM 814 C C . GLU A 1 98 ? -13.209 0.309 -10.011 1.00 63.53 98 GLU A C 1
ATOM 816 O O . GLU A 1 98 ? -12.655 1.329 -10.430 1.00 63.53 98 GLU A O 1
ATOM 821 N N . GLU A 1 99 ? -12.755 -0.325 -8.924 1.00 66.62 99 GLU A N 1
ATOM 822 C CA . GLU A 1 99 ? -11.610 0.170 -8.144 1.00 66.62 99 GLU A CA 1
ATOM 823 C C . GLU A 1 99 ? -10.295 0.017 -8.928 1.00 66.62 99 GLU A C 1
ATOM 825 O O . GLU A 1 99 ? -9.438 0.904 -8.896 1.00 66.62 99 GLU A O 1
ATOM 830 N N . ILE A 1 100 ? -10.161 -1.056 -9.721 1.00 66.56 100 ILE A N 1
ATOM 831 C CA . ILE A 1 100 ? -9.016 -1.258 -10.626 1.00 66.56 100 ILE A CA 1
ATOM 832 C C . ILE A 1 100 ? -8.993 -0.181 -11.713 1.00 66.56 100 ILE A C 1
ATOM 834 O O . ILE A 1 100 ? -7.938 0.394 -11.977 1.00 66.56 100 ILE A O 1
ATOM 838 N N . ASN A 1 101 ? -10.141 0.132 -12.320 1.00 67.25 101 ASN A N 1
ATOM 839 C CA . ASN A 1 101 ? -10.242 1.211 -13.305 1.00 67.25 101 ASN A CA 1
ATOM 840 C C . ASN A 1 101 ? -9.949 2.577 -12.681 1.00 67.25 101 ASN A C 1
ATOM 842 O O . ASN A 1 101 ? -9.273 3.403 -13.290 1.00 67.25 101 ASN A O 1
ATOM 846 N N . THR A 1 102 ? -10.404 2.808 -11.451 1.00 73.12 102 THR A N 1
ATOM 847 C CA . THR A 1 102 ? -10.138 4.050 -10.717 1.00 73.12 102 THR A CA 1
ATOM 848 C C . THR A 1 102 ? -8.652 4.195 -10.405 1.00 73.12 102 THR A C 1
ATOM 850 O O . THR A 1 102 ? -8.077 5.257 -10.641 1.00 73.12 102 THR A O 1
ATOM 853 N N . LEU A 1 103 ? -7.995 3.117 -9.970 1.00 71.94 103 LEU A N 1
ATOM 854 C CA . LEU A 1 103 ? -6.549 3.094 -9.772 1.00 71.94 103 LEU A CA 1
ATOM 855 C C . LEU A 1 103 ? -5.799 3.299 -11.092 1.00 71.94 103 LEU A C 1
ATOM 857 O O . LEU A 1 103 ? -4.867 4.097 -11.142 1.00 71.94 103 LEU A O 1
ATOM 861 N N . ALA A 1 104 ? -6.206 2.618 -12.165 1.00 71.75 104 ALA A N 1
ATOM 862 C CA . ALA A 1 104 ? -5.597 2.761 -13.483 1.00 71.75 104 ALA A CA 1
ATOM 863 C C . ALA A 1 104 ? -5.715 4.202 -14.001 1.00 71.75 104 ALA A C 1
ATOM 865 O O . ALA A 1 104 ? -4.720 4.774 -14.440 1.00 71.75 104 ALA A O 1
ATOM 866 N N . ASN A 1 105 ? -6.889 4.821 -13.870 1.00 74.44 105 ASN A N 1
ATOM 867 C CA . ASN A 1 105 ? -7.117 6.219 -14.231 1.00 74.44 105 ASN A CA 1
ATOM 868 C C . ASN A 1 105 ? -6.303 7.178 -13.358 1.00 74.44 105 ASN A C 1
ATOM 870 O O . ASN A 1 105 ? -5.694 8.114 -13.874 1.00 74.44 105 ASN A O 1
ATOM 874 N N . TRP A 1 106 ? -6.246 6.944 -12.043 1.00 81.06 106 TRP A N 1
ATOM 875 C CA . TRP A 1 106 ? -5.438 7.765 -11.146 1.00 81.06 106 TRP A CA 1
ATOM 876 C C . TRP A 1 106 ? -3.962 7.695 -11.525 1.00 81.06 106 TRP A C 1
ATOM 878 O O . TRP A 1 106 ? -3.311 8.735 -11.650 1.00 81.06 106 TRP A O 1
ATOM 888 N N . LEU A 1 107 ? -3.449 6.484 -11.766 1.00 77.69 107 LEU A N 1
ATOM 889 C CA . LEU A 1 107 ? -2.087 6.297 -12.230 1.00 77.69 107 LEU A CA 1
ATOM 890 C C . LEU A 1 107 ? -1.901 7.038 -13.560 1.00 77.69 107 LEU A C 1
ATOM 892 O O . LEU A 1 107 ? -0.945 7.801 -13.676 1.00 77.69 107 LEU A O 1
ATOM 896 N N . LEU A 1 108 ? -2.797 6.877 -14.541 1.00 73.31 108 LEU A N 1
ATOM 897 C CA . LEU A 1 108 ? -2.710 7.568 -15.835 1.00 73.31 108 LEU A CA 1
ATOM 898 C C . LEU A 1 108 ? -2.549 9.081 -15.669 1.00 73.31 108 LEU A C 1
ATOM 900 O O . LEU A 1 108 ? -1.649 9.672 -16.261 1.00 73.31 108 LEU A O 1
ATOM 904 N N . LEU A 1 109 ? -3.350 9.693 -14.802 1.00 73.75 109 LEU A N 1
ATOM 905 C CA . LEU A 1 109 ? -3.308 11.134 -14.568 1.00 73.75 109 LEU A CA 1
ATOM 906 C C . LEU A 1 109 ? -2.045 11.596 -13.821 1.00 73.75 109 LEU A C 1
ATOM 908 O O . LEU A 1 109 ? -1.520 12.665 -14.123 1.00 73.75 109 LEU A O 1
ATOM 912 N N . HIS A 1 110 ? -1.532 10.811 -12.869 1.00 69.50 110 HIS A N 1
ATOM 913 C CA . HIS A 1 110 ? -0.491 11.273 -11.932 1.00 69.50 110 HIS A CA 1
ATOM 914 C C . HIS A 1 110 ? 0.903 10.687 -12.191 1.00 69.50 110 HIS A C 1
ATOM 916 O O . HIS A 1 110 ? 1.899 11.183 -11.660 1.00 69.50 110 HIS A O 1
ATOM 922 N N . VAL A 1 111 ? 0.996 9.632 -13.002 1.00 69.44 111 VAL A N 1
ATOM 923 C CA . VAL A 1 111 ? 2.246 8.925 -13.308 1.00 69.44 111 VAL A CA 1
ATOM 924 C C . VAL A 1 111 ? 2.641 9.066 -14.780 1.00 69.44 111 VAL A C 1
ATOM 926 O O . VAL A 1 111 ? 3.829 9.252 -15.037 1.00 69.44 111 VAL A O 1
ATOM 929 N N . ALA A 1 112 ? 1.703 9.073 -15.743 1.00 60.03 112 ALA A N 1
ATOM 930 C CA . ALA A 1 112 ? 2.056 9.342 -17.153 1.00 60.03 112 ALA A CA 1
ATOM 931 C C . ALA A 1 112 ? 2.289 10.824 -17.467 1.00 60.03 112 ALA A C 1
ATOM 933 O O . ALA A 1 112 ? 2.922 11.125 -18.475 1.00 60.03 112 ALA A O 1
ATOM 934 N N . GLY A 1 113 ? 1.849 11.749 -16.608 1.00 53.34 113 GLY A N 1
ATOM 935 C CA . GLY A 1 113 ? 2.027 13.195 -16.801 1.00 53.34 113 GLY A CA 1
ATOM 936 C C . GLY A 1 113 ? 3.477 13.706 -16.739 1.00 53.34 113 GLY A C 1
ATOM 937 O O . GLY A 1 113 ? 3.691 14.910 -16.782 1.00 53.34 113 GLY A O 1
ATOM 938 N N . GLY A 1 114 ? 4.477 12.825 -16.630 1.00 45.94 114 GLY A N 1
ATOM 939 C CA . GLY A 1 114 ? 5.903 13.177 -16.635 1.00 45.94 114 GLY A CA 1
ATOM 940 C C . GLY A 1 114 ? 6.539 13.301 -18.025 1.00 45.94 114 GLY A C 1
ATOM 941 O O . GLY A 1 114 ? 7.761 13.358 -18.114 1.00 45.94 114 GLY A O 1
ATOM 942 N N . GLY A 1 115 ? 5.741 13.279 -19.096 1.00 41.66 115 GLY A N 1
ATOM 943 C CA . GLY A 1 115 ? 6.198 13.463 -20.473 1.00 41.66 115 GLY A CA 1
ATOM 944 C C . GLY A 1 115 ? 5.821 14.835 -21.024 1.00 41.66 115 GLY A C 1
ATOM 945 O O . GLY A 1 115 ? 4.860 14.939 -21.782 1.00 41.66 115 GLY A O 1
ATOM 946 N N . ALA A 1 116 ? 6.583 15.860 -20.647 1.00 31.83 116 ALA A N 1
ATOM 947 C CA . ALA A 1 116 ? 6.745 17.096 -21.408 1.00 31.83 116 ALA A CA 1
ATOM 948 C C . ALA A 1 116 ? 8.237 17.437 -21.444 1.00 31.83 116 ALA A C 1
ATOM 950 O O . ALA A 1 116 ? 8.868 17.371 -20.363 1.00 31.83 116 ALA A O 1
#

Secondary structure (DSSP, 8-state):
-HHHHHH-S-------SS--HHHHHHHHH-S-EEEEEESSHHHHHHHHHPPPPTTEEEEEEEE-TT-HHHHHHHHHHHHH-TTEEEEEEEGGGTT-HHHHHHHHHHHHHHHGGG--

Sequence (116 aa):
MPALKQRYQWIIFHLPVDLLPWKQTFIPAADRLLQLLTLDANCQLRLHRAHFSPQTLFLINQFNANSQLQQDLHQLWLRSLKNLIPLVIHRDEALASEEINTLANWLLLHVAGGGA

Radius of gyration: 15.45 Å; chains: 1; bounding box: 35×28×42 Å